Protein AF-A0A0C2GVK9-F1 (afdb_monomer)

Sequence (99 aa):
MVRAAQLVRAANDLPRRGDDYELCNSFSAFSAFMEQQETRIRLLLTTLMRNTGCPTRMPKVNSDVEEYLERIVMVDDHIVERAVGHFLYRLFFCRISWP

Structure (mmCIF, N/CA/C/O backbone):
data_AF-A0A0C2GVK9-F1
#
_entry.id   AF-A0A0C2GVK9-F1
#
loop_
_atom_site.group_PDB
_atom_site.id
_atom_site.type_symbol
_atom_site.label_atom_id
_atom_site.label_alt_id
_atom_site.label_comp_id
_atom_site.label_asym_id
_atom_site.label_entity_id
_atom_site.label_seq_id
_atom_site.pdbx_PDB_ins_code
_atom_site.Cartn_x
_atom_site.Cartn_y
_atom_site.Cartn_z
_atom_site.occupancy
_atom_site.B_iso_or_equiv
_atom_site.auth_seq_id
_atom_site.auth_comp_id
_atom_site.auth_asym_id
_atom_site.auth_atom_id
_atom_site.pdbx_PDB_model_num
ATOM 1 N N . MET A 1 1 ? -13.572 -10.023 -0.918 1.00 58.97 1 MET A N 1
ATOM 2 C CA . MET A 1 1 ? -12.417 -10.786 -0.391 1.00 58.97 1 MET A CA 1
ATOM 3 C C . MET A 1 1 ? -11.558 -11.421 -1.491 1.00 58.97 1 MET A C 1
ATOM 5 O O . MET A 1 1 ? -10.390 -11.073 -1.567 1.00 58.97 1 MET A O 1
ATOM 9 N N . VAL A 1 2 ? -12.096 -12.270 -2.384 1.00 75.00 2 VAL A N 1
ATOM 10 C CA . VAL A 1 2 ? -11.299 -13.016 -3.398 1.00 75.00 2 VAL A CA 1
ATOM 11 C C . VAL A 1 2 ? -10.389 -12.126 -4.262 1.00 75.00 2 VAL A C 1
ATOM 13 O O . VAL A 1 2 ? -9.207 -12.423 -4.410 1.00 75.00 2 VAL A O 1
ATOM 16 N N . ARG A 1 3 ? -10.905 -10.995 -4.763 1.00 80.25 3 ARG A N 1
ATOM 17 C CA . ARG A 1 3 ? -10.125 -10.043 -5.577 1.00 80.25 3 ARG A CA 1
ATOM 18 C C . ARG A 1 3 ? -8.998 -9.356 -4.799 1.00 80.25 3 ARG A C 1
ATOM 20 O O . ARG A 1 3 ? -7.919 -9.176 -5.339 1.00 80.25 3 ARG A O 1
ATOM 27 N N . ALA A 1 4 ? -9.219 -9.018 -3.528 1.00 74.38 4 ALA A N 1
ATOM 28 C CA . ALA A 1 4 ? -8.188 -8.398 -2.694 1.00 74.38 4 ALA A CA 1
ATOM 29 C C . ALA A 1 4 ? -7.023 -9.368 -2.444 1.00 74.38 4 ALA A C 1
ATOM 31 O O . ALA A 1 4 ? -5.868 -9.002 -2.614 1.00 74.38 4 ALA A O 1
ATOM 32 N N . ALA A 1 5 ? -7.327 -10.635 -2.148 1.00 79.81 5 ALA A N 1
ATOM 33 C CA . ALA A 1 5 ? -6.306 -11.664 -1.967 1.00 79.81 5 ALA A CA 1
ATOM 34 C C . ALA A 1 5 ? -5.496 -11.931 -3.251 1.00 79.81 5 ALA A C 1
ATOM 36 O O . ALA A 1 5 ? -4.299 -12.193 -3.178 1.00 79.81 5 ALA A O 1
ATOM 37 N N . GLN A 1 6 ? -6.128 -11.852 -4.428 1.00 85.56 6 GLN A N 1
ATOM 38 C CA . GLN A 1 6 ? -5.429 -11.946 -5.716 1.00 85.56 6 GLN A CA 1
ATOM 39 C C . GLN A 1 6 ? -4.477 -10.766 -5.938 1.00 85.56 6 GLN A C 1
ATOM 41 O O . GLN A 1 6 ? -3.339 -10.986 -6.336 1.00 85.56 6 GLN A O 1
ATOM 46 N N . LEU A 1 7 ? -4.915 -9.541 -5.634 1.00 80.81 7 LEU A N 1
ATOM 47 C CA . LEU A 1 7 ? -4.079 -8.343 -5.749 1.00 80.81 7 LEU A CA 1
ATOM 48 C C . LEU A 1 7 ? -2.880 -8.385 -4.795 1.00 80.81 7 LEU A C 1
ATOM 50 O O . LEU A 1 7 ? -1.777 -8.038 -5.199 1.00 80.81 7 LEU A O 1
ATOM 54 N N . VAL A 1 8 ? -3.074 -8.860 -3.561 1.00 80.06 8 VAL A N 1
ATOM 55 C CA . VAL A 1 8 ? -1.983 -9.029 -2.585 1.00 80.06 8 VAL A CA 1
ATOM 56 C C . VAL A 1 8 ? -0.961 -10.055 -3.071 1.00 80.06 8 VAL A C 1
ATOM 58 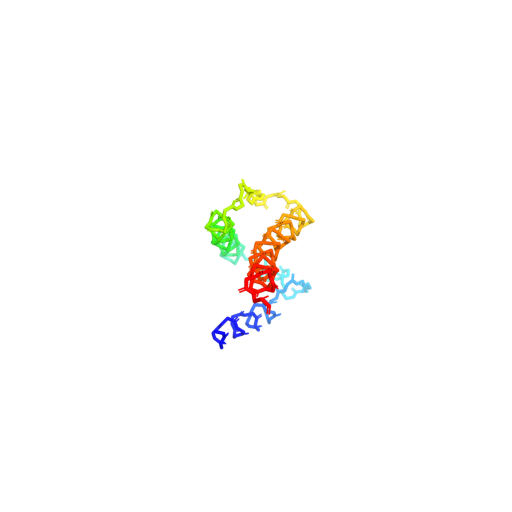O O . VAL A 1 8 ? 0.235 -9.798 -2.987 1.00 80.06 8 VAL A O 1
ATOM 61 N N . ARG A 1 9 ? -1.413 -11.191 -3.619 1.00 82.25 9 ARG A N 1
ATOM 62 C CA . ARG A 1 9 ? -0.509 -12.194 -4.204 1.00 82.25 9 ARG A CA 1
ATOM 63 C C . ARG A 1 9 ? 0.286 -11.617 -5.371 1.00 82.25 9 ARG A C 1
ATOM 65 O O . ARG A 1 9 ? 1.506 -11.631 -5.314 1.00 82.25 9 ARG A O 1
ATOM 72 N N . ALA A 1 10 ? -0.392 -10.994 -6.333 1.00 81.69 10 ALA A N 1
ATOM 73 C CA . ALA A 1 10 ? 0.272 -10.348 -7.463 1.00 81.69 10 ALA A CA 1
ATOM 74 C C . ALA A 1 10 ? 1.286 -9.278 -7.015 1.00 81.69 10 ALA A C 1
ATOM 76 O O . ALA A 1 10 ? 2.349 -9.157 -7.607 1.00 81.69 10 ALA A O 1
ATOM 77 N N . ALA A 1 11 ? 0.992 -8.526 -5.948 1.00 78.19 11 ALA A N 1
ATOM 78 C CA . ALA A 1 11 ? 1.912 -7.537 -5.388 1.00 78.19 11 ALA A CA 1
ATOM 79 C C . ALA A 1 11 ? 3.100 -8.150 -4.620 1.00 78.19 11 ALA A C 1
ATOM 81 O O . ALA A 1 11 ? 4.116 -7.478 -4.430 1.00 78.19 11 ALA A O 1
ATOM 82 N N . ASN A 1 12 ? 2.975 -9.382 -4.121 1.00 80.62 12 ASN A N 1
ATOM 83 C CA . ASN A 1 12 ? 4.077 -10.123 -3.501 1.00 80.62 12 ASN A CA 1
ATOM 84 C C . ASN A 1 12 ? 5.030 -10.709 -4.545 1.00 80.62 12 ASN A C 1
ATOM 86 O O . ASN A 1 12 ? 6.219 -10.807 -4.261 1.00 80.62 12 ASN A O 1
ATOM 90 N N . ASP A 1 13 ? 4.518 -11.024 -5.734 1.00 80.19 13 ASP A N 1
ATOM 91 C CA . ASP A 1 13 ? 5.302 -11.551 -6.856 1.00 80.19 13 ASP A CA 1
ATOM 92 C C . ASP A 1 13 ? 6.066 -10.452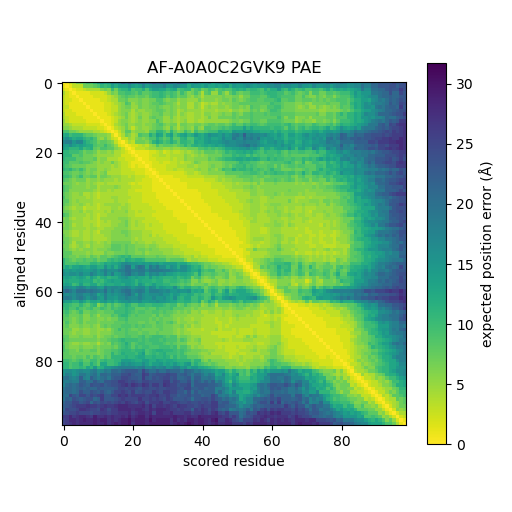 -7.623 1.00 80.19 13 ASP A C 1
ATOM 94 O O . ASP A 1 13 ? 6.874 -10.751 -8.500 1.00 80.19 13 ASP A O 1
ATOM 98 N N . LEU A 1 14 ? 5.821 -9.171 -7.317 1.00 73.44 14 LEU A N 1
ATOM 99 C CA . LEU A 1 14 ? 6.570 -8.066 -7.915 1.00 73.44 14 LEU A CA 1
ATOM 100 C C . LEU A 1 14 ? 8.038 -8.095 -7.453 1.00 73.44 14 LEU A C 1
ATOM 102 O O . LEU A 1 14 ? 8.290 -8.326 -6.266 1.00 73.44 14 LEU A O 1
ATOM 106 N N . PRO A 1 15 ? 9.006 -7.773 -8.334 1.00 68.50 15 PRO A N 1
ATOM 107 C CA . PRO A 1 15 ? 10.392 -7.573 -7.929 1.00 68.50 15 PRO A CA 1
ATOM 108 C C . PRO A 1 15 ? 10.443 -6.469 -6.868 1.00 68.50 15 PRO A C 1
ATOM 110 O O . PRO A 1 15 ? 10.080 -5.326 -7.138 1.00 68.50 15 PRO A O 1
ATOM 113 N N . ARG A 1 16 ? 10.822 -6.819 -5.634 1.00 66.69 16 ARG A N 1
ATOM 114 C CA . ARG A 1 16 ? 10.901 -5.865 -4.511 1.00 66.69 16 ARG A CA 1
ATOM 115 C C . ARG A 1 16 ? 12.330 -5.435 -4.204 1.00 66.69 16 ARG A C 1
ATOM 117 O O . ARG A 1 16 ? 12.517 -4.334 -3.697 1.00 66.69 16 ARG A O 1
ATOM 124 N N . ARG A 1 17 ? 13.304 -6.328 -4.426 1.00 63.03 17 ARG A N 1
ATOM 125 C CA . ARG A 1 17 ? 14.739 -6.187 -4.109 1.00 63.03 17 ARG A CA 1
ATOM 126 C C . ARG A 1 17 ? 15.557 -7.170 -4.960 1.00 63.03 17 ARG A C 1
ATOM 128 O O . ARG A 1 17 ? 14.994 -8.152 -5.438 1.00 63.03 17 ARG A O 1
ATOM 135 N N . GLY A 1 18 ? 16.864 -6.939 -5.072 1.00 66.25 18 GLY A N 1
ATOM 136 C CA . GLY A 1 18 ? 17.804 -7.811 -5.787 1.00 66.25 18 GLY A CA 1
ATOM 137 C C . GLY A 1 18 ? 18.026 -7.416 -7.249 1.00 66.25 18 GLY A C 1
ATOM 138 O O . GLY A 1 18 ? 17.442 -6.445 -7.730 1.00 66.25 18 GLY A O 1
ATOM 139 N N . ASP A 1 19 ? 18.866 -8.187 -7.937 1.00 71.56 19 ASP A N 1
ATOM 140 C CA . ASP A 1 19 ? 19.431 -7.856 -9.254 1.00 71.56 19 ASP A CA 1
ATOM 141 C C . ASP A 1 19 ? 18.363 -7.578 -10.328 1.00 71.56 19 ASP A C 1
ATOM 143 O O . ASP A 1 19 ? 18.486 -6.627 -11.101 1.00 71.56 19 ASP A O 1
ATOM 147 N N . ASP A 1 20 ? 17.265 -8.341 -10.329 1.00 76.06 20 ASP A N 1
ATOM 148 C CA . ASP A 1 20 ? 16.154 -8.146 -11.271 1.00 76.06 20 ASP A CA 1
ATOM 149 C C . ASP A 1 20 ? 15.442 -6.800 -11.057 1.00 76.06 20 ASP A C 1
ATOM 151 O O . ASP A 1 20 ? 15.043 -6.135 -12.014 1.00 76.06 20 ASP A O 1
ATOM 155 N N . TYR A 1 21 ? 15.307 -6.361 -9.800 1.00 79.69 21 TYR A N 1
ATOM 156 C CA . TYR A 1 21 ? 14.728 -5.056 -9.483 1.00 79.69 21 TYR A CA 1
ATOM 157 C C . TYR A 1 21 ? 15.683 -3.919 -9.849 1.00 79.69 21 TYR A C 1
ATOM 159 O O . TYR A 1 21 ? 15.237 -2.924 -10.413 1.00 79.69 21 TYR A O 1
ATOM 167 N N . GLU A 1 22 ? 16.981 -4.053 -9.562 1.00 81.50 22 GLU A N 1
ATOM 168 C CA . GLU A 1 22 ? 17.982 -3.035 -9.910 1.00 81.50 22 GLU A CA 1
ATOM 169 C C . GLU A 1 22 ? 18.070 -2.826 -11.424 1.00 81.50 22 GLU A C 1
ATOM 171 O O . GLU A 1 22 ? 18.080 -1.684 -11.896 1.00 81.50 22 GLU A O 1
ATOM 176 N N . LEU A 1 23 ? 18.025 -3.920 -12.190 1.00 83.81 23 LEU A N 1
ATOM 177 C CA . LEU A 1 23 ? 17.955 -3.868 -13.644 1.00 83.81 23 LEU A CA 1
ATOM 178 C C . LEU A 1 23 ? 16.678 -3.162 -14.110 1.00 83.81 23 LEU A C 1
ATOM 180 O O . LEU A 1 23 ? 16.762 -2.232 -14.912 1.00 83.81 23 LEU A O 1
ATOM 184 N N . CYS A 1 24 ? 15.503 -3.541 -13.597 1.00 81.69 24 CYS A N 1
ATOM 185 C CA . CYS A 1 24 ? 14.252 -2.857 -13.934 1.00 81.69 24 CYS A CA 1
ATOM 186 C C . CYS A 1 24 ? 14.285 -1.365 -13.557 1.00 81.69 24 CYS A C 1
ATOM 188 O O . CYS A 1 24 ? 13.847 -0.523 -14.338 1.00 81.69 24 CYS A O 1
ATOM 190 N N . ASN A 1 25 ? 14.857 -1.021 -12.404 1.00 82.81 25 ASN A N 1
ATOM 191 C CA . ASN A 1 25 ? 14.950 0.349 -11.906 1.00 82.81 25 ASN A CA 1
ATOM 192 C C . ASN A 1 25 ? 15.918 1.227 -12.717 1.00 82.81 25 ASN A C 1
ATOM 194 O O . ASN A 1 25 ? 15.800 2.451 -12.693 1.00 82.81 25 ASN A O 1
ATOM 198 N N . SER A 1 26 ? 16.836 0.626 -13.482 1.00 87.12 26 SER A N 1
ATOM 199 C CA . SER A 1 26 ? 17.690 1.362 -14.424 1.00 87.12 26 SER A CA 1
ATOM 200 C C . SER A 1 26 ? 16.907 1.968 -15.602 1.00 87.12 26 SER A C 1
ATOM 202 O O . SER A 1 26 ? 17.360 2.938 -16.216 1.00 87.12 26 SER A O 1
ATOM 204 N N . PHE A 1 27 ? 15.709 1.450 -15.903 1.00 90.81 27 PHE A N 1
ATOM 205 C CA . PHE A 1 27 ? 14.842 1.982 -16.951 1.00 90.81 27 PHE A CA 1
ATOM 206 C C . PHE A 1 27 ? 13.945 3.102 -16.406 1.00 90.81 27 PHE A C 1
ATOM 208 O O . PHE A 1 27 ? 13.072 2.876 -15.569 1.00 90.81 27 PHE A O 1
ATOM 215 N N . SER A 1 28 ? 14.076 4.308 -16.962 1.00 89.50 28 SER A N 1
ATOM 216 C CA . SER A 1 28 ? 13.318 5.495 -16.525 1.00 89.50 28 SER A CA 1
ATOM 217 C C . SER A 1 28 ? 11.795 5.352 -16.633 1.00 89.50 28 SER A C 1
ATOM 219 O O . SER A 1 28 ? 11.053 5.910 -15.830 1.00 89.50 28 SER A O 1
ATOM 221 N N . ALA A 1 29 ? 11.305 4.588 -17.612 1.00 89.44 29 ALA A N 1
ATOM 222 C CA . ALA A 1 29 ? 9.877 4.313 -17.751 1.00 89.44 29 ALA A CA 1
ATOM 223 C C . ALA A 1 29 ? 9.344 3.433 -16.608 1.00 89.44 29 ALA A C 1
ATOM 225 O O . ALA A 1 29 ? 8.209 3.615 -16.167 1.00 89.44 29 ALA A O 1
ATOM 226 N N . PHE A 1 30 ? 10.160 2.495 -16.121 1.00 86.19 30 PHE A N 1
ATOM 227 C CA . PHE A 1 30 ? 9.793 1.619 -15.015 1.00 86.19 30 PHE A CA 1
ATOM 228 C C . PHE A 1 30 ? 9.775 2.387 -13.692 1.00 86.19 30 PHE A C 1
ATOM 230 O O . PHE A 1 30 ? 8.787 2.305 -12.966 1.00 86.19 30 PHE A O 1
ATOM 237 N N . SER A 1 31 ? 10.803 3.192 -13.409 1.00 85.00 31 SER A N 1
ATOM 238 C CA . SER A 1 31 ? 10.839 4.008 -12.190 1.00 85.00 31 SER A CA 1
ATOM 239 C C . SER A 1 31 ? 9.686 5.019 -12.144 1.00 85.00 31 SER A C 1
ATOM 241 O O . SER A 1 31 ? 8.966 5.075 -11.148 1.00 85.00 31 SER A O 1
ATOM 243 N N . ALA A 1 32 ? 9.401 5.712 -13.252 1.00 87.81 32 ALA A N 1
ATOM 244 C CA . ALA A 1 32 ? 8.253 6.617 -13.346 1.00 87.81 32 ALA A CA 1
ATOM 245 C C . ALA A 1 32 ? 6.908 5.894 -13.139 1.00 87.81 32 ALA A C 1
ATOM 247 O O . ALA A 1 32 ? 6.004 6.409 -12.475 1.00 87.81 32 ALA A O 1
ATOM 248 N N . PHE A 1 33 ? 6.763 4.680 -13.682 1.00 86.62 33 PHE A N 1
ATOM 249 C CA . PHE A 1 33 ? 5.575 3.860 -13.454 1.00 86.62 33 PHE A CA 1
ATOM 250 C C . PHE A 1 33 ? 5.424 3.472 -11.977 1.00 86.62 33 PHE A C 1
ATOM 252 O O . PHE A 1 33 ? 4.318 3.564 -11.435 1.00 86.62 33 PHE A O 1
ATOM 259 N N . MET A 1 34 ? 6.514 3.066 -11.323 1.00 84.31 34 MET A N 1
ATOM 260 C CA . MET A 1 34 ? 6.519 2.690 -9.907 1.00 84.31 34 MET A CA 1
ATOM 261 C C . MET A 1 34 ? 6.154 3.875 -9.006 1.00 84.31 34 MET A C 1
ATOM 263 O O . MET A 1 34 ? 5.246 3.740 -8.184 1.00 84.31 34 MET A O 1
ATOM 267 N N . GLU A 1 35 ? 6.740 5.054 -9.233 1.00 84.12 35 GLU A N 1
ATOM 268 C CA . GLU A 1 35 ? 6.381 6.294 -8.524 1.00 84.12 35 GLU A CA 1
ATOM 269 C C . GLU A 1 35 ? 4.893 6.648 -8.694 1.00 84.12 35 GLU A C 1
ATOM 271 O O . GLU A 1 35 ? 4.205 7.072 -7.752 1.00 84.12 35 GLU A O 1
ATOM 276 N N . GLN A 1 36 ? 4.355 6.439 -9.901 1.00 87.69 36 GLN A N 1
ATOM 277 C CA . GLN A 1 36 ? 2.937 6.646 -10.169 1.00 87.69 36 GLN A CA 1
ATOM 278 C C . GLN A 1 36 ? 2.065 5.654 -9.386 1.00 87.69 36 GLN A C 1
ATOM 280 O O . GLN A 1 36 ? 1.041 6.057 -8.823 1.00 87.69 36 GLN A O 1
ATOM 285 N N . GLN A 1 37 ?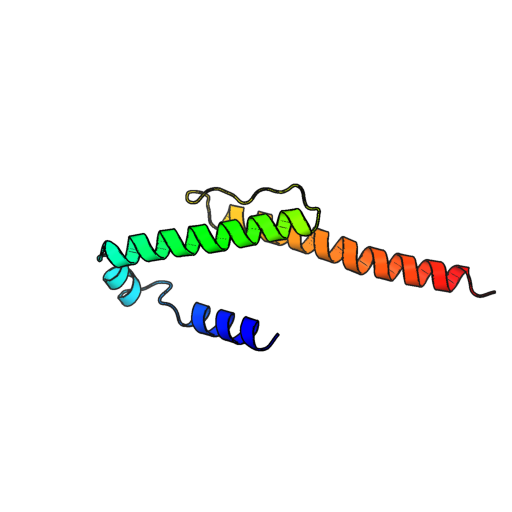 2.439 4.370 -9.327 1.00 85.44 37 GLN A N 1
ATOM 286 C CA . GLN A 1 37 ? 1.684 3.375 -8.557 1.00 85.44 37 GLN A CA 1
ATOM 287 C C . GLN A 1 37 ? 1.736 3.660 -7.057 1.00 85.44 37 GLN A C 1
ATOM 289 O O . GLN A 1 37 ? 0.693 3.620 -6.399 1.00 85.44 37 GLN A O 1
ATOM 294 N N . GLU A 1 38 ? 2.901 4.027 -6.529 1.00 82.50 38 GLU A N 1
ATOM 295 C CA . GLU A 1 38 ? 3.061 4.419 -5.129 1.00 82.50 38 GLU A CA 1
ATOM 296 C C . GLU A 1 38 ? 2.155 5.609 -4.787 1.00 82.50 38 GLU A C 1
ATOM 298 O O . GLU A 1 38 ? 1.379 5.571 -3.825 1.00 82.50 38 GLU A O 1
ATOM 303 N N . THR A 1 39 ? 2.143 6.629 -5.651 1.00 85.56 39 THR A N 1
ATOM 304 C CA . THR A 1 39 ? 1.263 7.792 -5.495 1.00 85.56 39 THR A CA 1
ATOM 305 C C . THR A 1 39 ? -0.212 7.390 -5.461 1.00 85.56 39 THR A C 1
ATOM 307 O O . THR A 1 39 ? -0.965 7.895 -4.621 1.00 85.56 39 THR A O 1
ATOM 310 N N . ARG A 1 40 ? -0.644 6.469 -6.332 1.00 88.00 40 ARG A N 1
ATOM 311 C CA . ARG A 1 40 ? -2.033 5.978 -6.366 1.00 88.00 40 ARG A CA 1
ATOM 312 C C . ARG A 1 40 ? -2.406 5.230 -5.088 1.00 88.00 40 ARG A C 1
ATOM 314 O O . ARG A 1 40 ? -3.464 5.506 -4.522 1.00 88.00 40 ARG A O 1
ATOM 321 N N . ILE A 1 41 ? -1.548 4.324 -4.620 1.00 84.69 41 ILE A N 1
ATOM 322 C CA . ILE A 1 41 ? -1.778 3.555 -3.388 1.00 84.69 41 ILE A CA 1
ATOM 323 C C . ILE A 1 41 ? -1.860 4.500 -2.187 1.00 84.69 41 ILE 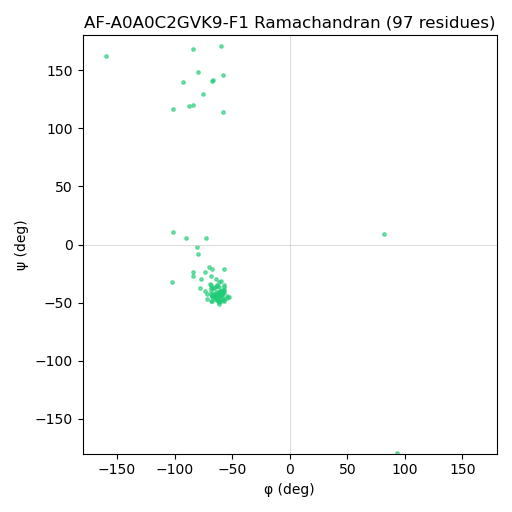A C 1
ATOM 325 O O . ILE A 1 41 ? -2.805 4.419 -1.402 1.00 84.69 41 ILE A O 1
ATOM 329 N N . ARG A 1 42 ? -0.951 5.474 -2.091 1.00 83.50 42 ARG A N 1
ATOM 330 C CA . ARG A 1 42 ? -0.964 6.486 -1.027 1.00 83.50 42 ARG A CA 1
ATOM 331 C C . ARG A 1 42 ? -2.264 7.295 -0.988 1.00 83.50 42 ARG A C 1
ATOM 333 O O . ARG A 1 42 ? -2.791 7.570 0.093 1.00 83.50 42 ARG A O 1
ATOM 340 N N . LEU A 1 43 ? -2.796 7.691 -2.147 1.00 86.00 43 LEU A N 1
ATOM 341 C CA . LEU A 1 43 ? -4.069 8.420 -2.229 1.00 86.00 43 LEU A CA 1
ATOM 342 C C . LEU A 1 43 ? -5.263 7.551 -1.807 1.00 86.00 43 LEU A C 1
ATOM 344 O O . LEU A 1 43 ? -6.168 8.047 -1.128 1.00 86.00 43 LEU A O 1
ATOM 348 N N . LEU A 1 44 ? -5.248 6.260 -2.155 1.00 86.06 44 LEU A N 1
ATOM 349 C CA . LEU A 1 44 ? -6.254 5.299 -1.696 1.00 86.06 44 LEU A CA 1
ATOM 350 C C . LEU A 1 44 ? -6.206 5.131 -0.174 1.00 86.06 44 LEU A C 1
ATOM 352 O O . LEU A 1 44 ? -7.247 5.240 0.472 1.00 86.06 44 LEU A O 1
ATOM 356 N N . LEU A 1 45 ? -5.013 4.954 0.400 1.00 82.50 45 LEU A N 1
ATOM 357 C CA . LEU A 1 45 ? -4.822 4.860 1.850 1.00 82.50 45 LEU A CA 1
ATOM 358 C C . LEU A 1 45 ? -5.296 6.130 2.559 1.00 82.50 45 LEU A C 1
ATOM 360 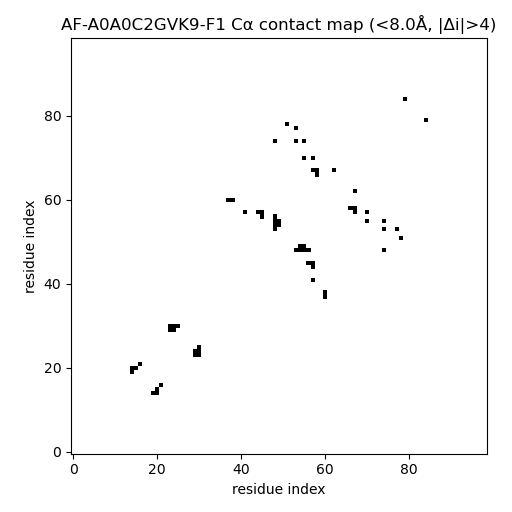O O . LEU A 1 45 ? -6.086 6.053 3.492 1.00 82.50 45 LEU A O 1
ATOM 364 N N . THR A 1 46 ? -4.922 7.308 2.055 1.00 83.81 46 THR A N 1
ATOM 365 C CA . THR A 1 46 ? -5.374 8.593 2.619 1.00 83.81 46 THR A CA 1
ATOM 366 C C . THR A 1 46 ? -6.900 8.713 2.609 1.00 83.81 46 THR A C 1
ATOM 368 O O . THR A 1 46 ? -7.498 9.188 3.574 1.00 83.81 46 THR A O 1
ATOM 371 N N . THR A 1 47 ? -7.546 8.286 1.521 1.00 85.38 47 THR A N 1
ATOM 372 C CA . THR A 1 47 ? -9.012 8.272 1.419 1.00 85.38 47 THR A CA 1
ATOM 373 C C . THR A 1 47 ? -9.628 7.300 2.422 1.00 85.38 47 THR A C 1
ATOM 375 O O . THR A 1 47 ? -10.597 7.648 3.093 1.00 85.38 47 THR A O 1
ATOM 378 N N . LEU A 1 48 ? -9.047 6.107 2.568 1.00 83.31 48 LEU A N 1
ATOM 379 C CA . LEU A 1 48 ? -9.502 5.100 3.523 1.00 83.31 48 LEU A CA 1
ATOM 380 C C . LEU A 1 48 ? -9.416 5.618 4.964 1.00 83.31 48 LEU A C 1
ATOM 382 O O . LEU A 1 48 ? -10.416 5.560 5.670 1.00 83.31 48 LEU A O 1
ATOM 386 N N . MET A 1 49 ? -8.280 6.197 5.365 1.00 80.38 49 MET A N 1
ATOM 387 C CA . MET A 1 49 ? -8.075 6.756 6.712 1.00 80.38 49 MET A CA 1
ATOM 388 C C . MET A 1 49 ? -9.077 7.878 7.028 1.00 80.38 49 MET A C 1
ATOM 390 O O . MET A 1 49 ? -9.651 7.927 8.115 1.00 80.38 49 MET A O 1
ATOM 394 N N . ARG A 1 50 ? -9.346 8.761 6.055 1.00 81.81 50 ARG A N 1
ATOM 395 C CA . ARG A 1 50 ? -10.365 9.814 6.206 1.00 81.81 50 ARG A CA 1
ATOM 396 C C . ARG A 1 50 ? -11.763 9.233 6.389 1.00 81.81 50 ARG A C 1
ATOM 398 O O . ARG A 1 50 ? -12.507 9.694 7.249 1.00 81.81 50 ARG A O 1
ATOM 405 N N . ASN A 1 51 ? -12.112 8.220 5.599 1.00 81.81 51 ASN A N 1
ATOM 406 C CA . ASN A 1 51 ? -13.428 7.585 5.660 1.00 81.81 51 ASN A CA 1
ATOM 407 C C . ASN A 1 51 ? -13.647 6.805 6.962 1.00 81.81 51 ASN A C 1
ATOM 409 O O . ASN A 1 51 ? -14.787 6.666 7.399 1.00 81.81 51 ASN A O 1
ATOM 413 N N . THR A 1 52 ? -12.581 6.317 7.600 1.00 77.31 52 THR A N 1
ATOM 414 C CA . THR A 1 52 ? -12.665 5.636 8.901 1.00 77.31 52 THR A CA 1
ATOM 415 C C . THR A 1 52 ? -12.750 6.604 10.082 1.00 77.31 52 THR A C 1
ATOM 417 O O . THR A 1 52 ? -12.928 6.163 11.215 1.00 77.31 52 THR A O 1
ATOM 420 N N . GLY A 1 53 ? -12.704 7.919 9.833 1.00 74.06 53 GLY A N 1
ATOM 421 C CA . GLY A 1 53 ? -12.784 8.952 10.866 1.00 74.06 53 GLY A CA 1
ATOM 422 C C . GLY A 1 53 ? -11.453 9.228 11.563 1.00 74.06 53 GLY A C 1
ATOM 423 O O . GLY A 1 53 ? -11.432 9.984 12.532 1.00 74.06 53 GLY A O 1
ATOM 424 N N . CYS A 1 54 ? -10.346 8.666 11.064 1.00 74.00 54 CYS A N 1
ATOM 425 C CA . CYS A 1 54 ? -9.028 8.954 11.601 1.00 74.00 54 CYS A CA 1
ATOM 426 C C . CYS A 1 54 ? -8.473 10.245 10.960 1.00 74.00 54 CYS A C 1
ATOM 428 O O . CYS A 1 54 ? -8.300 10.296 9.738 1.00 74.00 54 CYS A O 1
ATOM 430 N N . PRO A 1 55 ? -8.155 11.301 11.735 1.00 66.94 55 PRO A N 1
ATOM 431 C CA . PRO A 1 55 ? -7.655 12.574 11.197 1.00 66.94 55 PRO A CA 1
ATOM 432 C C . PRO A 1 55 ? -6.203 12.506 10.678 1.00 66.94 55 PRO A C 1
ATOM 434 O O . PRO A 1 55 ? -5.627 13.521 10.280 1.00 66.94 55 PRO A O 1
ATOM 437 N N . THR A 1 56 ? -5.597 11.320 10.664 1.00 70.81 56 THR A N 1
ATOM 438 C CA . THR A 1 56 ? -4.194 11.099 10.316 1.00 70.81 56 THR A CA 1
ATOM 439 C C . THR A 1 56 ? -3.957 11.197 8.808 1.00 70.81 56 THR A C 1
ATOM 441 O O . THR A 1 56 ? -4.624 10.548 8.003 1.00 70.81 56 THR A O 1
ATOM 444 N N . ARG A 1 57 ? -2.961 11.997 8.407 1.00 68.88 57 ARG A N 1
ATOM 445 C CA . ARG A 1 57 ? -2.510 12.109 7.011 1.00 68.88 57 ARG A CA 1
ATOM 446 C C . ARG A 1 57 ? -1.367 11.133 6.735 1.00 68.88 57 ARG A C 1
ATOM 448 O O . ARG A 1 57 ? -0.463 11.009 7.559 1.00 68.88 57 ARG A O 1
ATOM 455 N N . MET A 1 58 ? -1.382 10.504 5.561 1.00 75.19 58 MET A N 1
ATOM 45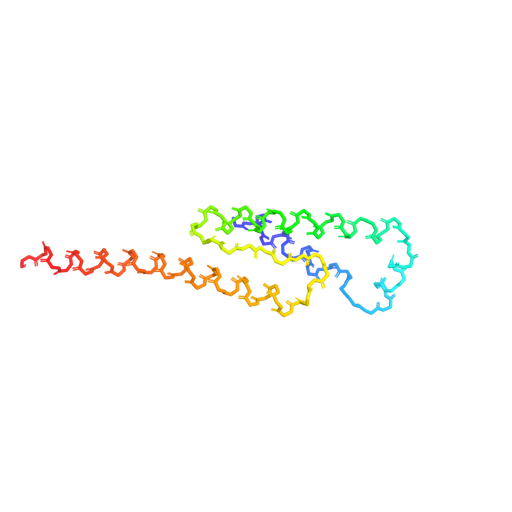6 C CA . MET A 1 58 ? -0.274 9.666 5.108 1.00 75.19 58 MET A CA 1
ATOM 457 C C . MET A 1 58 ? 0.989 10.514 4.833 1.00 75.19 58 MET A C 1
ATOM 459 O O . MET A 1 58 ? 0.839 11.628 4.307 1.00 75.19 58 MET A O 1
ATOM 463 N N . PRO A 1 59 ? 2.202 10.033 5.174 1.00 73.56 59 PRO A N 1
ATOM 464 C CA . PRO A 1 59 ? 3.457 10.726 4.898 1.00 73.56 59 PRO A CA 1
ATOM 465 C C . PRO A 1 59 ? 3.697 10.983 3.397 1.00 73.56 59 PRO A C 1
ATOM 467 O O . PRO A 1 59 ? 2.928 10.556 2.528 1.00 73.56 59 PRO A O 1
ATOM 470 N N . LYS A 1 60 ? 4.720 11.779 3.063 1.00 72.69 60 LYS A N 1
ATOM 471 C CA . LYS A 1 60 ? 5.043 12.105 1.657 1.00 72.69 60 LYS A CA 1
ATOM 472 C C . LYS A 1 60 ? 5.907 10.995 1.035 1.00 72.69 60 LYS A C 1
ATOM 474 O O . LYS A 1 60 ? 6.395 10.130 1.740 1.00 72.69 60 LYS A O 1
ATOM 479 N N . VAL A 1 61 ? 6.086 11.012 -0.292 1.00 60.69 61 VAL A N 1
ATOM 480 C CA . VAL A 1 61 ? 6.846 9.984 -1.056 1.00 60.69 61 VAL A CA 1
ATOM 481 C C . VAL A 1 61 ? 8.295 9.824 -0.556 1.00 60.69 61 VAL A C 1
ATOM 483 O O . VAL A 1 61 ? 8.886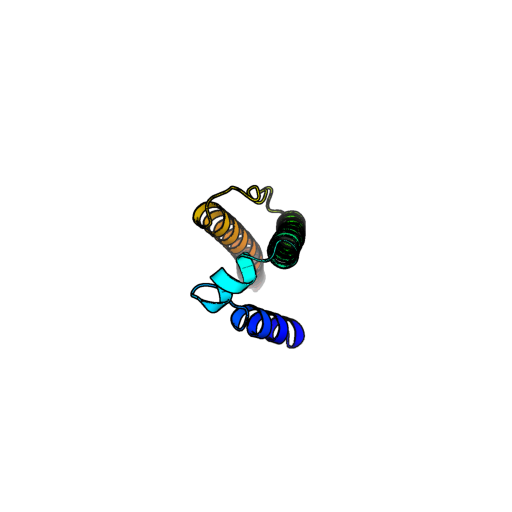 8.772 -0.709 1.00 60.69 61 VAL A O 1
ATOM 486 N N . ASN A 1 62 ? 8.845 10.828 0.133 1.00 61.44 62 ASN A N 1
ATOM 487 C CA . ASN A 1 62 ? 10.220 10.801 0.645 1.00 61.44 62 ASN A CA 1
ATOM 488 C C . ASN A 1 62 ? 10.306 10.471 2.146 1.00 61.44 62 ASN A C 1
ATOM 490 O O . ASN A 1 62 ? 11.340 10.714 2.763 1.00 61.44 62 ASN A O 1
ATOM 494 N N . SER A 1 63 ? 9.206 10.034 2.756 1.00 62.06 63 SER A N 1
ATOM 495 C CA . SER A 1 63 ? 9.189 9.627 4.159 1.00 62.06 63 SER A CA 1
ATOM 496 C C . SER A 1 63 ? 9.747 8.220 4.316 1.00 62.06 63 SER A C 1
ATOM 498 O O . SER A 1 63 ? 9.580 7.384 3.429 1.00 62.06 63 SER A O 1
ATOM 500 N N . ASP A 1 64 ? 10.387 7.968 5.455 1.00 72.62 64 ASP A N 1
ATOM 501 C CA . ASP A 1 64 ? 10.895 6.644 5.800 1.00 72.62 64 ASP A CA 1
ATOM 502 C C . ASP A 1 64 ? 9.753 5.612 5.806 1.00 72.62 64 ASP A C 1
ATOM 504 O O . ASP A 1 64 ? 8.611 5.922 6.166 1.00 72.62 64 ASP A O 1
ATOM 508 N N . VAL A 1 65 ? 10.060 4.378 5.400 1.00 74.19 65 VAL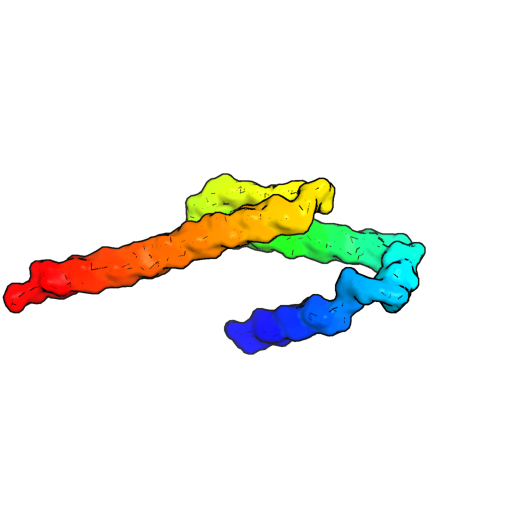 A N 1
ATOM 509 C CA . VAL A 1 65 ? 9.102 3.261 5.383 1.00 74.19 65 VAL A CA 1
ATOM 510 C C . VAL A 1 65 ? 8.524 3.044 6.782 1.00 74.19 65 VAL A C 1
ATOM 512 O O . VAL A 1 65 ? 7.334 2.757 6.917 1.00 74.19 65 VAL A O 1
ATOM 515 N N . GLU A 1 66 ? 9.339 3.268 7.812 1.00 79.56 66 GLU A N 1
ATOM 516 C CA . GLU A 1 66 ? 8.937 3.177 9.213 1.00 79.56 66 GLU A CA 1
ATOM 517 C C . GLU A 1 66 ? 7.806 4.165 9.553 1.00 79.56 66 GLU A C 1
ATOM 519 O O . GLU A 1 66 ? 6.794 3.775 10.134 1.00 79.56 66 GLU A O 1
ATOM 524 N N . GLU A 1 67 ? 7.891 5.416 9.078 1.00 81.06 67 GLU A N 1
ATOM 525 C CA . GLU A 1 67 ? 6.856 6.438 9.306 1.00 81.06 67 GLU A CA 1
ATOM 526 C C . GLU A 1 67 ? 5.518 6.032 8.660 1.00 81.06 67 GLU A C 1
ATOM 528 O O . GLU A 1 67 ? 4.438 6.290 9.200 1.00 81.06 67 GLU A O 1
ATOM 533 N N . TYR A 1 68 ? 5.560 5.375 7.496 1.00 78.44 68 TYR A N 1
ATOM 534 C CA . TYR A 1 68 ? 4.353 4.841 6.863 1.00 78.44 68 TYR A CA 1
ATOM 535 C C . TYR A 1 68 ? 3.734 3.707 7.679 1.00 78.44 68 TYR A C 1
ATOM 537 O O . TYR A 1 68 ? 2.511 3.689 7.849 1.00 78.44 68 TYR A O 1
ATOM 545 N N . LEU A 1 69 ? 4.556 2.781 8.176 1.00 82.44 69 LEU A N 1
ATOM 546 C CA . LEU A 1 69 ? 4.098 1.641 8.968 1.00 82.44 69 LEU A CA 1
ATOM 547 C C . LEU A 1 69 ? 3.456 2.096 10.279 1.00 82.44 69 LEU A C 1
ATOM 549 O O . LEU A 1 69 ? 2.328 1.691 10.558 1.00 82.44 69 LEU A O 1
ATOM 553 N N . GLU A 1 70 ? 4.099 3.002 11.018 1.00 85.44 70 GLU A N 1
ATOM 554 C CA . GLU A 1 70 ? 3.550 3.568 12.258 1.00 85.44 70 GLU A CA 1
ATOM 555 C C . GLU A 1 70 ? 2.159 4.173 12.037 1.00 85.44 70 GLU A C 1
ATOM 557 O O . GLU A 1 70 ? 1.217 3.931 12.792 1.00 85.44 70 GLU A O 1
ATOM 562 N N . ARG A 1 71 ? 1.998 4.932 10.949 1.00 82.62 71 ARG A N 1
ATOM 563 C CA . ARG A 1 71 ? 0.726 5.581 10.615 1.00 82.62 71 ARG A CA 1
ATOM 564 C C . ARG A 1 71 ? -0.355 4.586 10.211 1.00 82.62 71 ARG A C 1
ATOM 566 O O . ARG A 1 71 ? -1.522 4.845 10.492 1.00 82.62 71 ARG A O 1
ATOM 573 N N . ILE A 1 72 ? 0.007 3.489 9.547 1.00 83.81 72 ILE A N 1
ATOM 574 C CA . ILE A 1 72 ? -0.934 2.415 9.207 1.00 83.81 72 ILE A CA 1
ATOM 575 C C . ILE A 1 72 ? -1.395 1.703 10.479 1.00 83.81 72 ILE A C 1
ATOM 577 O O . ILE A 1 72 ? -2.602 1.568 10.666 1.00 83.81 72 ILE A O 1
ATOM 581 N N . VAL A 1 73 ? -0.465 1.321 11.363 1.00 85.81 73 VAL A N 1
ATOM 582 C CA . VAL A 1 73 ? -0.772 0.662 12.646 1.00 85.81 73 VAL A CA 1
ATOM 583 C C . VAL A 1 73 ? -1.717 1.523 13.479 1.00 85.81 73 VAL A C 1
ATOM 585 O O . VAL A 1 73 ? -2.768 1.056 13.897 1.00 85.81 73 VAL A O 1
ATOM 588 N N . MET A 1 74 ? -1.423 2.817 13.606 1.00 83.94 74 MET A N 1
ATOM 589 C CA . MET A 1 74 ? -2.249 3.741 14.386 1.00 83.94 74 MET A CA 1
ATOM 590 C C . MET A 1 74 ? -3.687 3.876 13.844 1.00 83.94 74 MET A C 1
ATOM 592 O O . MET A 1 74 ? -4.627 4.100 14.607 1.00 83.94 74 MET A O 1
ATOM 596 N N . VAL A 1 75 ? -3.885 3.757 12.524 1.00 82.81 75 VAL A N 1
ATOM 597 C CA . VAL A 1 75 ? -5.237 3.740 11.937 1.00 82.81 75 VAL A CA 1
ATOM 598 C C . VAL A 1 75 ? -5.915 2.393 12.107 1.00 82.81 75 VAL A C 1
ATOM 600 O O . VAL A 1 75 ? -7.124 2.372 12.338 1.00 82.81 75 VAL A O 1
ATOM 603 N N . ASP A 1 76 ? -5.173 1.297 11.993 1.00 83.62 76 ASP A N 1
ATOM 604 C CA . ASP A 1 76 ? -5.704 -0.039 12.245 1.00 83.62 76 ASP A CA 1
ATOM 605 C C . ASP A 1 76 ? -6.217 -0.150 13.686 1.00 83.62 76 ASP A C 1
ATOM 607 O O . ASP A 1 76 ? -7.390 -0.467 13.881 1.00 83.62 76 ASP A O 1
ATOM 611 N N . ASP A 1 77 ? -5.419 0.279 14.670 1.00 84.75 77 ASP A N 1
ATOM 612 C CA . ASP A 1 77 ? -5.815 0.357 16.081 1.00 84.75 77 ASP A CA 1
ATOM 613 C C . ASP A 1 77 ? -7.100 1.177 16.257 1.00 84.75 77 ASP A C 1
ATOM 615 O O . ASP A 1 77 ? -8.053 0.722 16.888 1.00 84.75 77 ASP A O 1
ATOM 619 N N . HIS A 1 78 ? -7.193 2.346 15.614 1.00 82.81 78 HIS A N 1
ATOM 620 C CA . HIS A 1 78 ? -8.396 3.179 15.673 1.00 82.81 78 HIS A CA 1
ATOM 621 C C . HIS A 1 78 ? -9.642 2.485 15.088 1.00 82.81 78 HIS A C 1
ATOM 623 O O . HIS A 1 78 ? -10.748 2.597 15.629 1.00 82.81 78 HIS A O 1
ATOM 629 N N . ILE A 1 79 ? -9.490 1.765 13.970 1.00 82.25 79 ILE A N 1
ATOM 630 C CA . ILE A 1 79 ? -10.580 0.994 13.355 1.00 82.25 79 ILE A CA 1
ATOM 631 C C . ILE A 1 79 ? -10.999 -0.151 14.280 1.00 82.25 79 ILE A C 1
ATOM 633 O O . ILE A 1 79 ? -12.201 -0.358 14.486 1.00 82.25 79 ILE A O 1
ATOM 637 N N . VAL A 1 80 ? -10.029 -0.875 14.842 1.00 82.88 80 VAL A N 1
ATOM 638 C CA . VAL A 1 80 ? -10.254 -1.990 15.766 1.00 82.88 80 VAL A CA 1
ATOM 639 C C . VAL A 1 80 ? -10.961 -1.501 17.026 1.00 82.88 80 VAL A C 1
ATOM 641 O O . VAL A 1 80 ? -12.000 -2.056 17.375 1.00 82.88 80 VAL A O 1
ATOM 644 N N . GLU A 1 81 ? -10.495 -0.426 17.660 1.00 82.00 81 GLU A N 1
ATOM 645 C CA . GLU A 1 81 ? -11.146 0.180 18.827 1.00 82.00 81 GLU A CA 1
ATOM 646 C C . GLU A 1 81 ? -12.588 0.590 18.529 1.00 82.00 81 GLU A C 1
ATOM 648 O O . GLU A 1 81 ? -13.483 0.359 19.342 1.00 82.00 81 GLU A O 1
ATOM 653 N N . ARG A 1 82 ? -12.858 1.150 17.345 1.00 77.81 82 ARG A N 1
ATOM 654 C CA . ARG A 1 82 ? -14.222 1.523 16.952 1.00 77.81 82 ARG A CA 1
ATOM 655 C C . ARG A 1 82 ? -15.109 0.296 16.731 1.00 77.81 82 ARG A C 1
ATOM 657 O O . ARG A 1 82 ? -16.266 0.290 17.159 1.00 77.81 82 ARG A O 1
ATOM 664 N N . ALA A 1 83 ? -14.591 -0.736 16.069 1.00 78.50 83 ALA A N 1
ATOM 665 C CA . ALA A 1 83 ? -15.329 -1.964 15.786 1.00 78.50 83 ALA A CA 1
ATOM 666 C C . ALA A 1 83 ? -15.603 -2.772 17.066 1.00 78.50 83 ALA A C 1
ATOM 668 O O . ALA A 1 83 ? -16.744 -3.165 17.327 1.00 78.50 83 ALA A O 1
ATOM 669 N N . VAL A 1 84 ? -14.570 -2.976 17.885 1.00 72.81 84 VAL A N 1
ATOM 670 C CA . VAL A 1 84 ? -14.621 -3.725 19.147 1.00 72.81 84 VAL A CA 1
ATOM 671 C C . VAL A 1 84 ? -15.342 -2.926 20.223 1.00 72.81 84 VAL A C 1
ATOM 673 O O . VAL A 1 84 ? -16.169 -3.489 20.931 1.00 72.81 84 VAL A O 1
ATOM 676 N N . GLY A 1 85 ? -15.123 -1.614 20.306 1.00 63.28 85 GLY A N 1
ATOM 677 C CA . GLY A 1 85 ? -15.845 -0.724 21.210 1.00 63.28 85 GLY A CA 1
ATOM 678 C C . GLY A 1 85 ? -17.347 -0.793 20.963 1.00 63.28 85 GLY A C 1
ATOM 679 O O . GLY A 1 85 ? -18.104 -1.053 21.892 1.00 63.28 85 GLY A O 1
ATOM 680 N N . HIS A 1 86 ? -17.799 -0.685 19.711 1.00 60.03 86 HIS A N 1
ATOM 681 C CA . HIS A 1 86 ? -19.219 -0.846 19.384 1.00 60.03 86 HIS A CA 1
ATOM 682 C C . HIS A 1 86 ? -19.755 -2.247 19.739 1.00 60.03 86 HIS A C 1
ATOM 684 O O . HIS A 1 86 ? -20.887 -2.376 20.207 1.00 60.03 86 HIS A O 1
ATOM 690 N N . PHE A 1 87 ? -18.948 -3.297 19.565 1.00 59.31 87 PHE A N 1
ATOM 691 C CA . PHE A 1 87 ? -19.324 -4.662 19.939 1.00 59.31 87 PHE A CA 1
ATOM 692 C C . PHE A 1 87 ? -19.442 -4.836 21.462 1.00 59.31 87 PHE A C 1
ATOM 694 O O . PHE A 1 87 ? -20.431 -5.387 21.942 1.00 59.31 87 PHE A O 1
ATOM 701 N N . LEU A 1 88 ? -18.487 -4.305 22.229 1.00 57.53 88 LEU A N 1
ATOM 702 C CA . LEU A 1 88 ? -18.482 -4.326 23.691 1.00 57.53 88 LEU A CA 1
ATOM 703 C C . LEU A 1 88 ? -19.603 -3.466 24.272 1.00 57.53 88 LEU A C 1
ATOM 705 O O . LEU A 1 88 ? -20.319 -3.946 25.142 1.00 57.53 88 LEU A O 1
ATOM 709 N N . TYR A 1 89 ? -19.827 -2.252 23.761 1.00 57.06 89 TYR A N 1
ATOM 710 C CA . TYR A 1 89 ? -20.965 -1.418 24.157 1.00 57.06 89 TYR A CA 1
ATOM 711 C C . TYR A 1 89 ? -22.289 -2.128 23.889 1.00 57.06 89 TYR A C 1
ATOM 713 O O . TYR A 1 89 ? -23.161 -2.133 24.752 1.00 57.06 89 TYR A O 1
ATOM 721 N N . ARG A 1 90 ? -22.445 -2.781 22.733 1.00 56.56 90 ARG A N 1
ATOM 722 C CA . ARG A 1 90 ? -23.672 -3.517 22.411 1.00 56.56 90 ARG A CA 1
ATOM 723 C C . ARG A 1 90 ? -23.853 -4.762 23.279 1.00 56.56 90 ARG A C 1
ATOM 725 O O . ARG A 1 90 ? -24.974 -5.032 23.693 1.00 56.56 90 ARG A O 1
ATOM 732 N N . LEU A 1 91 ? -22.777 -5.476 23.613 1.00 54.84 91 LEU A N 1
ATOM 733 C CA . LEU A 1 91 ? -22.812 -6.597 24.559 1.00 54.84 91 LEU A CA 1
ATOM 734 C C . LEU A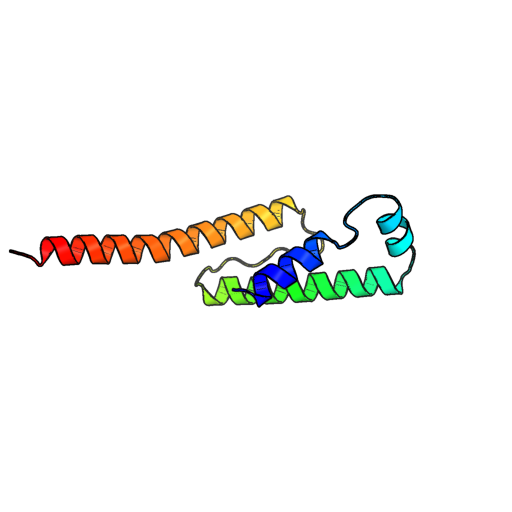 1 91 ? -23.124 -6.142 25.992 1.00 54.84 91 LEU A C 1
ATOM 736 O O . LEU A 1 91 ? -23.965 -6.756 26.642 1.00 54.84 91 LEU A O 1
ATOM 740 N N . PHE A 1 92 ? -22.505 -5.061 26.474 1.00 52.09 92 PHE A N 1
ATOM 741 C CA . PHE A 1 92 ? -22.780 -4.492 27.798 1.00 52.09 92 PHE A CA 1
ATOM 742 C C . PHE A 1 92 ? -24.205 -3.937 27.889 1.00 52.09 92 PHE A C 1
ATOM 744 O O . PHE A 1 92 ? -24.905 -4.227 28.853 1.00 52.09 92 PHE A O 1
ATOM 751 N N . PHE A 1 93 ? -24.683 -3.214 26.873 1.00 50.56 93 PHE A N 1
ATOM 752 C CA . PHE A 1 93 ? -26.045 -2.676 26.852 1.00 50.56 93 PHE A CA 1
ATOM 753 C C . PHE A 1 93 ? -27.100 -3.789 26.732 1.00 50.56 93 PHE A C 1
ATOM 755 O O . PHE A 1 93 ? -28.098 -3.764 27.447 1.00 50.56 93 PHE A O 1
ATOM 762 N N . CYS A 1 94 ? -26.861 -4.824 25.914 1.00 49.44 94 CYS A N 1
ATOM 763 C CA . CYS A 1 94 ? -27.728 -6.010 25.881 1.00 49.44 94 CYS A CA 1
ATOM 764 C C . CYS A 1 94 ? -27.719 -6.793 27.203 1.00 49.44 94 CYS A C 1
ATOM 766 O O . CYS A 1 94 ? -28.729 -7.404 27.532 1.00 49.44 94 CYS A O 1
ATOM 768 N N . ARG A 1 95 ? -26.618 -6.769 27.966 1.00 44.53 95 ARG A N 1
ATOM 769 C CA . ARG A 1 95 ? -26.508 -7.465 29.258 1.00 44.53 95 ARG A CA 1
ATOM 770 C C . ARG A 1 95 ? -27.073 -6.669 30.440 1.00 44.53 95 ARG A C 1
ATOM 772 O O . ARG A 1 95 ? -27.462 -7.285 31.419 1.00 44.53 95 ARG A O 1
ATOM 779 N N . ILE A 1 96 ? -27.156 -5.340 30.341 1.00 53.41 96 ILE A N 1
ATOM 780 C CA . ILE A 1 96 ? -27.835 -4.467 31.321 1.00 53.41 96 ILE A CA 1
ATOM 781 C C . ILE A 1 96 ? -29.351 -4.388 31.046 1.00 53.41 96 ILE A C 1
ATOM 783 O O . ILE A 1 96 ? -30.134 -4.172 31.962 1.00 53.41 96 ILE A O 1
ATOM 787 N N . SER A 1 97 ? -29.781 -4.584 29.795 1.00 45.56 97 SER A N 1
ATOM 788 C CA . SER A 1 97 ? -31.193 -4.515 29.389 1.00 45.56 97 SER A CA 1
ATOM 789 C C . SER A 1 97 ? -31.954 -5.853 29.466 1.00 45.56 97 SER A C 1
ATOM 791 O O . SER A 1 97 ? -33.107 -5.909 29.035 1.00 45.56 97 SER A O 1
ATOM 793 N N . TRP A 1 98 ? -31.335 -6.920 29.980 1.00 35.50 98 TRP A N 1
ATOM 794 C CA . TRP A 1 98 ? -32.011 -8.175 30.330 1.00 35.50 98 TRP A CA 1
ATOM 795 C C . TRP A 1 98 ? -32.214 -8.209 31.857 1.00 35.50 98 TRP A C 1
ATOM 797 O O . TRP A 1 98 ? -31.207 -8.151 32.565 1.00 35.50 98 TRP A O 1
ATOM 807 N N . PRO A 1 99 ? -33.466 -8.222 32.358 1.00 47.06 99 PRO A N 1
ATOM 808 C CA . PRO A 1 99 ? -33.767 -8.317 33.789 1.00 47.06 99 PRO A CA 1
ATOM 809 C C . PRO A 1 99 ? -33.406 -9.683 34.386 1.00 47.06 99 PRO A C 1
ATOM 811 O O . PRO A 1 99 ? -33.396 -10.685 33.632 1.00 47.06 99 PRO A O 1
#

Foldseek 3Di:
DVVVVVVVVVVVPDPPDDDVVVVQCVDPVSVVVVLVVVVVVQVVVQVVLVVLVNPDHADDPPDDPVSRVVSVVVSVVSSCCVVVVVVVVVVVVVVVPPD

Solvent-accessible surface area (backbone atoms only — not comparable to full-atom values): 5778 Å² total; per-residue (Å²): 110,73,66,59,58,50,51,53,51,57,62,65,73,45,76,83,67,60,71,72,28,56,58,49,54,71,37,68,70,48,42,54,49,49,55,51,51,51,53,52,52,50,52,52,50,39,51,49,34,50,74,72,69,41,92,63,76,69,74,62,96,87,50,58,71,65,61,48,49,55,55,49,52,57,48,50,52,51,50,49,50,53,55,50,45,54,50,50,51,50,51,51,50,56,60,69,74,53,134

pLDDT: mean 75.32, std 12.01, range [35.5, 90.81]

Nearest PDB structures (foldseek):
  9brz-assembly1_f  TM=3.867E-01  e=7.411E+00  Mus musculus

Organism: NCBI:txid51022

Radius of gyration: 19.5 Å; Cα contacts (8 Å, |Δi|>4): 33; chains: 1; bounding box: 53×26×52 Å

Secondary structure (DSSP, 8-state):
-HHHHHHHHHHHSS--SSHHHHHHHTSHHHHHHHHHHHHHHHHHHHHHHHHTT--PPPPPTTS-HHHHHHHHHHHHHHHHHHHHHHHHHHHHHHHHS--

InterPro domains:
  IPR012588 Exosome-associated factor Rrp6, N-terminal [PF08066] (6-83)

Mean predicted aligned error: 10.37 Å